Protein AF-A0A100W888-F1 (afdb_monomer_lite)

Foldseek 3Di:
DVVVVVVCVVQVWAFPDPWDWDAQFFIKTWIADPVGDIDIDGDGDRHTD

InterPro domains:
  IPR029068 Glyoxalase/Bleomycin resistance protein/Dihydroxybiphenyl dioxygenase [G3DSA:3.10.180.10] (1-45)
  IPR029068 Glyoxalase/Bleomycin resistance protein/Dihydroxybiphenyl dioxygenase [SSF54593] (2-46)

pLDDT: mean 81.52, std 7.1, range [59.69, 90.06]

Structure (mmCIF, N/CA/C/O backbone):
data_AF-A0A100W888-F1
#
_entry.id   AF-A0A100W888-F1
#
loop_
_atom_site.group_PDB
_atom_site.id
_atom_site.type_symbol
_atom_site.label_atom_id
_atom_site.label_alt_id
_atom_site.label_comp_id
_atom_site.label_asym_id
_atom_site.label_entity_id
_atom_site.label_seq_id
_atom_site.pdbx_PDB_ins_code
_atom_site.Cartn_x
_atom_site.Cartn_y
_atom_site.Cartn_z
_atom_site.occupancy
_atom_site.B_iso_or_equiv
_atom_site.auth_seq_id
_atom_site.auth_comp_id
_atom_site.auth_asym_id
_atom_site.auth_atom_id
_atom_site.pdbx_PDB_model_num
ATOM 1 N N . MET A 1 1 ? -3.640 -6.092 -6.851 1.00 59.69 1 MET A N 1
ATOM 2 C CA . MET A 1 1 ? -3.746 -4.790 -6.149 1.00 59.69 1 MET A CA 1
ATOM 3 C C . MET A 1 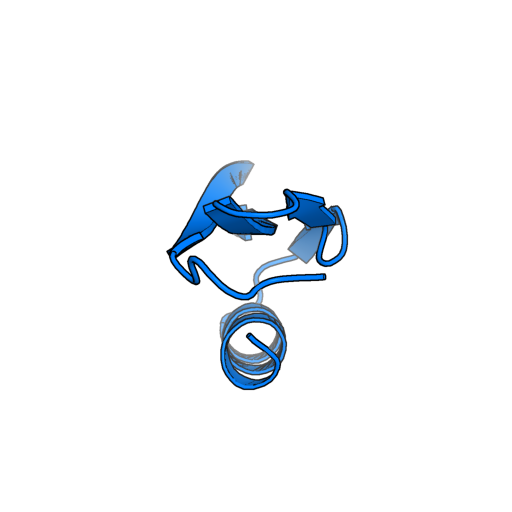1 ? -5.166 -4.260 -5.803 1.00 59.69 1 MET A C 1
ATOM 5 O O . MET A 1 1 ? -5.319 -3.654 -4.747 1.00 59.69 1 MET A O 1
ATOM 9 N N . ASP A 1 2 ? -6.227 -4.437 -6.613 1.00 64.94 2 ASP A N 1
ATOM 10 C CA . ASP A 1 2 ? -7.579 -3.890 -6.293 1.00 64.94 2 ASP A CA 1
ATOM 11 C C . ASP A 1 2 ? -8.191 -4.501 -5.018 1.00 64.94 2 ASP A C 1
ATOM 13 O O . ASP A 1 2 ? -8.696 -3.807 -4.137 1.00 64.94 2 ASP A O 1
ATOM 17 N N . ARG A 1 3 ? -7.981 -5.813 -4.846 1.00 73.81 3 ARG A N 1
ATOM 18 C CA . ARG A 1 3 ? -8.322 -6.531 -3.613 1.00 73.81 3 ARG A CA 1
ATOM 19 C C . ARG A 1 3 ? -7.597 -6.014 -2.373 1.00 73.81 3 ARG A C 1
ATOM 21 O O . ARG A 1 3 ? -8.154 -6.116 -1.290 1.00 73.81 3 ARG A O 1
ATOM 28 N N . VAL A 1 4 ? -6.386 -5.474 -2.516 1.00 72.69 4 VAL A N 1
ATOM 29 C CA . VAL A 1 4 ? -5.615 -4.956 -1.375 1.00 72.69 4 VAL A CA 1
ATOM 30 C C . VAL A 1 4 ? -6.258 -3.668 -0.871 1.00 72.69 4 VAL A C 1
ATOM 32 O O . VAL A 1 4 ? -6.516 -3.545 0.317 1.00 72.69 4 VAL A O 1
ATOM 35 N N . ALA A 1 5 ? -6.617 -2.747 -1.769 1.00 72.12 5 ALA A N 1
ATOM 36 C CA . ALA A 1 5 ? -7.302 -1.511 -1.390 1.00 72.12 5 ALA A CA 1
ATOM 37 C C . ALA A 1 5 ? -8.703 -1.762 -0.800 1.00 72.12 5 ALA A C 1
ATOM 39 O O . ALA A 1 5 ? -9.115 -1.053 0.120 1.00 72.12 5 ALA A O 1
ATOM 40 N N . ALA A 1 6 ? -9.423 -2.768 -1.310 1.00 76.06 6 ALA A N 1
ATOM 41 C CA . ALA A 1 6 ? -10.698 -3.200 -0.742 1.00 76.06 6 ALA A CA 1
ATOM 42 C C . ALA A 1 6 ? -10.517 -3.807 0.658 1.00 76.06 6 ALA A C 1
ATOM 44 O O . ALA A 1 6 ? -11.195 -3.379 1.584 1.00 76.06 6 ALA A O 1
ATOM 45 N N . ALA A 1 7 ? -9.555 -4.721 0.836 1.00 77.94 7 ALA A N 1
ATOM 46 C CA . ALA A 1 7 ? -9.269 -5.350 2.125 1.00 77.94 7 ALA A CA 1
ATOM 47 C C . ALA A 1 7 ? -8.825 -4.335 3.192 1.00 77.94 7 ALA A C 1
ATOM 49 O O . ALA A 1 7 ? -9.270 -4.420 4.329 1.00 77.94 7 ALA A O 1
ATOM 50 N N . VAL A 1 8 ? -8.009 -3.346 2.814 1.00 75.88 8 VAL A N 1
ATOM 51 C CA . VAL A 1 8 ? -7.594 -2.232 3.685 1.00 75.88 8 VAL A CA 1
ATOM 52 C C . VAL A 1 8 ? -8.812 -1.426 4.146 1.00 75.88 8 VAL A C 1
ATOM 54 O O . VAL A 1 8 ? -8.990 -1.188 5.335 1.00 75.88 8 VAL A O 1
ATOM 57 N N . ARG A 1 9 ? -9.714 -1.067 3.225 1.00 73.69 9 ARG A N 1
ATOM 58 C CA . ARG A 1 9 ? -10.957 -0.364 3.583 1.00 73.69 9 ARG A CA 1
ATOM 59 C C . ARG A 1 9 ? -11.879 -1.205 4.468 1.00 73.69 9 ARG A C 1
ATOM 61 O O . ARG A 1 9 ? -12.507 -0.657 5.368 1.00 73.69 9 ARG A O 1
ATOM 68 N N . GLU A 1 10 ? -11.970 -2.510 4.217 1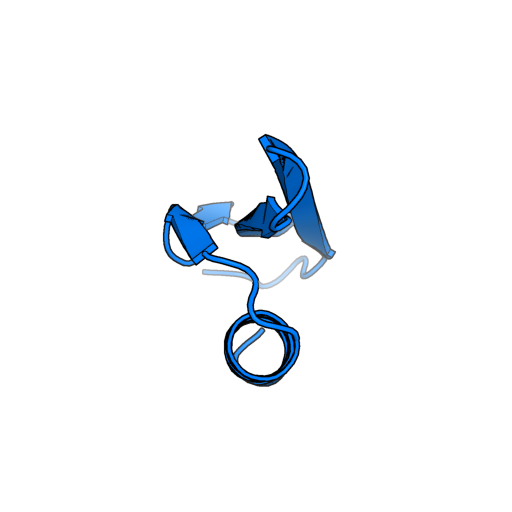.00 76.50 10 GLU A N 1
ATOM 69 C CA . GLU A 1 10 ? -12.795 -3.435 5.005 1.00 76.50 10 GLU A CA 1
ATOM 70 C C . GLU A 1 10 ? -12.234 -3.660 6.418 1.00 76.50 10 GLU A C 1
ATOM 72 O O . GLU A 1 10 ? -13.001 -3.798 7.367 1.00 76.50 10 GLU A O 1
ATOM 77 N N . ALA A 1 11 ? -10.906 -3.634 6.571 1.00 74.56 11 ALA A N 1
ATOM 78 C CA . ALA A 1 11 ? -10.219 -3.728 7.858 1.00 74.56 11 ALA A CA 1
ATOM 79 C C . ALA A 1 11 ? -10.381 -2.468 8.733 1.00 74.56 11 ALA A C 1
ATOM 81 O O . ALA A 1 11 ? -10.090 -2.505 9.927 1.00 74.56 11 ALA A O 1
ATOM 82 N N . GLY A 1 12 ? -10.885 -1.365 8.166 1.00 68.31 12 GLY A N 1
ATOM 83 C CA . GLY A 1 12 ? -10.977 -0.073 8.849 1.00 68.31 12 GLY A CA 1
ATOM 84 C C . GLY A 1 12 ? -9.675 0.731 8.814 1.00 68.31 12 GLY A C 1
ATOM 85 O O . GLY A 1 12 ? -9.580 1.767 9.473 1.00 68.31 12 GLY A O 1
ATOM 86 N N . ASP A 1 13 ? -8.693 0.286 8.029 1.00 78.88 13 ASP A N 1
ATOM 87 C CA . ASP A 1 13 ? -7.479 1.035 7.743 1.00 78.88 13 ASP A CA 1
ATOM 88 C C . ASP A 1 13 ? -7.768 2.230 6.823 1.00 78.88 13 ASP A C 1
ATOM 90 O O . ASP A 1 13 ? -8.618 2.207 5.925 1.00 78.88 13 ASP A O 1
ATOM 94 N N . THR A 1 14 ? -7.005 3.301 7.020 1.00 80.44 14 THR A N 1
ATOM 95 C CA . THR A 1 14 ? -7.080 4.510 6.197 1.00 80.44 14 THR A CA 1
ATOM 96 C C . THR A 1 14 ? -6.043 4.451 5.087 1.00 80.44 14 THR A C 1
ATOM 98 O O . THR A 1 14 ? -4.856 4.313 5.354 1.00 80.44 14 THR A O 1
ATOM 101 N N . ILE A 1 15 ? -6.450 4.618 3.829 1.00 80.31 15 ILE A N 1
ATOM 102 C CA . ILE A 1 15 ? -5.497 4.734 2.714 1.00 80.31 15 ILE A CA 1
ATOM 103 C C . ILE A 1 15 ? -4.735 6.058 2.884 1.00 80.31 15 ILE A C 1
ATOM 105 O O . ILE A 1 15 ? -5.334 7.128 2.799 1.00 80.31 15 ILE A O 1
ATOM 109 N N . LEU A 1 16 ? -3.427 5.984 3.134 1.00 83.25 16 LEU A N 1
ATOM 110 C CA . LEU A 1 16 ? -2.552 7.153 3.288 1.00 83.25 16 LEU A CA 1
ATOM 111 C C . LEU A 1 16 ? -2.011 7.620 1.937 1.00 83.25 16 LEU A C 1
ATOM 113 O O . LEU A 1 16 ? -1.872 8.815 1.694 1.00 83.25 16 LEU A O 1
ATOM 117 N N . MET A 1 17 ? -1.711 6.666 1.057 1.00 79.25 17 MET A N 1
ATOM 118 C CA . MET A 1 17 ? -1.281 6.914 -0.311 1.00 79.25 17 MET A CA 1
ATOM 119 C C . MET A 1 17 ? -1.979 5.904 -1.213 1.00 79.25 17 MET A C 1
ATOM 121 O O . MET A 1 17 ? -1.937 4.700 -0.949 1.00 79.25 17 MET A O 1
ATOM 125 N N . GLU A 1 18 ? -2.633 6.397 -2.264 1.00 76.94 18 GLU A N 1
ATOM 126 C CA . GLU A 1 18 ? -3.205 5.533 -3.295 1.00 76.94 18 GLU A CA 1
ATOM 127 C C . GLU A 1 18 ? -2.115 4.717 -4.006 1.00 76.94 18 GLU A C 1
ATOM 129 O O . GLU A 1 18 ? -0.919 4.970 -3.854 1.00 76.94 18 GLU A O 1
ATOM 134 N N . ARG A 1 19 ? -2.540 3.698 -4.762 1.00 81.81 19 ARG A N 1
ATOM 135 C CA . ARG A 1 19 ? -1.644 2.783 -5.477 1.00 81.81 19 ARG A CA 1
ATOM 136 C C . ARG A 1 19 ? -0.602 3.563 -6.282 1.00 81.81 19 ARG A C 1
ATOM 138 O O . ARG A 1 19 ? -0.953 4.307 -7.193 1.00 81.81 19 ARG A O 1
ATOM 145 N N . PHE A 1 20 ? 0.665 3.302 -5.997 1.00 86.62 20 PHE A N 1
ATOM 146 C CA . PHE A 1 20 ? 1.802 3.797 -6.750 1.00 86.62 20 PHE A CA 1
ATOM 147 C C . PHE A 1 20 ? 2.425 2.650 -7.547 1.00 86.62 20 PHE A C 1
ATOM 149 O O . PHE A 1 20 ? 2.788 1.624 -6.972 1.00 86.62 20 PHE A O 1
ATOM 156 N N . THR A 1 21 ? 2.537 2.803 -8.864 1.00 87.62 21 THR A N 1
ATOM 157 C CA . THR A 1 21 ? 3.226 1.827 -9.716 1.00 87.62 21 THR A CA 1
ATOM 158 C C . THR A 1 21 ? 4.702 2.189 -9.819 1.00 87.62 21 THR A C 1
ATOM 160 O O . THR A 1 21 ? 5.0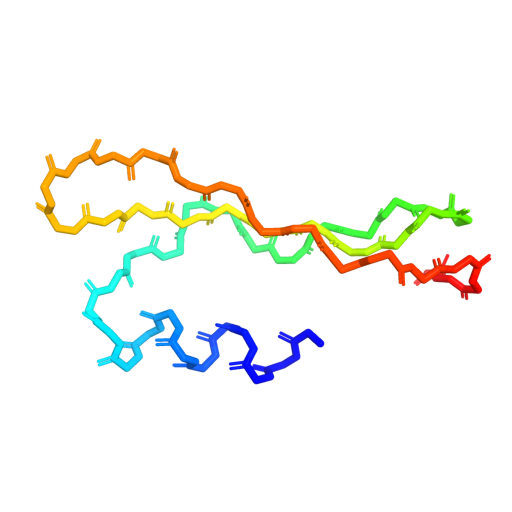53 3.318 -10.155 1.00 87.62 21 THR A O 1
ATOM 163 N N . ILE A 1 22 ? 5.565 1.222 -9.525 1.00 88.12 22 ILE A N 1
ATOM 164 C CA . ILE A 1 22 ? 7.003 1.293 -9.756 1.00 88.12 22 ILE A CA 1
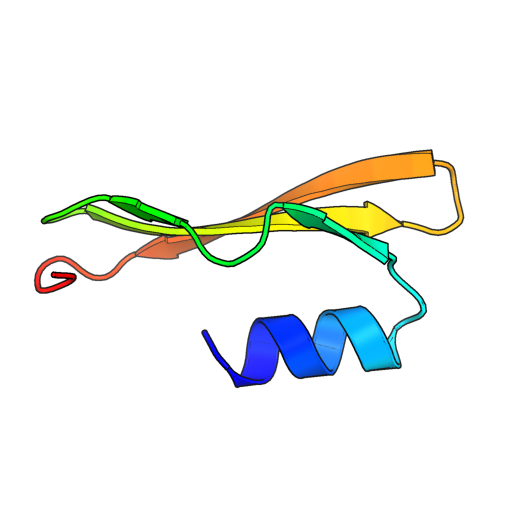ATOM 165 C C . ILE A 1 22 ? 7.283 0.424 -10.980 1.00 88.12 22 ILE A C 1
ATOM 167 O O . ILE A 1 22 ? 7.262 -0.805 -10.882 1.00 88.12 22 ILE A O 1
ATOM 171 N N . ALA A 1 23 ? 7.524 1.070 -12.121 1.00 88.81 23 ALA A N 1
ATOM 172 C CA . ALA A 1 23 ? 7.707 0.384 -13.395 1.00 88.81 23 ALA A CA 1
ATOM 173 C C . ALA A 1 23 ? 8.805 -0.691 -13.312 1.00 88.81 23 ALA A C 1
ATOM 175 O O . ALA A 1 23 ? 9.906 -0.425 -12.818 1.00 88.81 23 ALA A O 1
ATOM 176 N N . GLY A 1 24 ? 8.487 -1.908 -13.760 1.00 88.88 24 GLY A N 1
ATOM 177 C CA . GLY A 1 24 ? 9.386 -3.067 -13.715 1.00 88.88 24 GLY A CA 1
ATOM 178 C C . GLY A 1 24 ? 9.654 -3.653 -12.319 1.00 88.88 24 GLY A C 1
ATOM 179 O O . GLY A 1 24 ? 10.498 -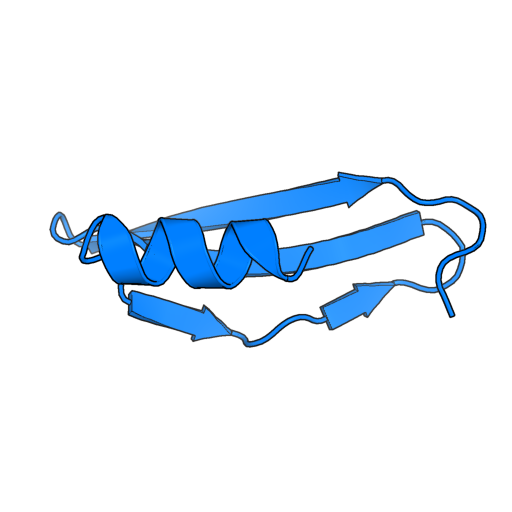4.539 -12.180 1.00 88.88 24 GLY A O 1
ATOM 180 N N . VAL A 1 25 ? 8.973 -3.169 -11.274 1.00 90.06 25 VAL A N 1
ATOM 181 C CA . VAL A 1 25 ? 9.081 -3.694 -9.900 1.00 90.06 25 VAL A CA 1
ATOM 182 C C . VAL A 1 25 ? 7.732 -4.190 -9.399 1.00 90.06 25 VAL A C 1
ATOM 184 O O . VAL A 1 25 ? 7.660 -5.281 -8.832 1.00 90.06 25 VAL A O 1
ATOM 187 N N . GLY A 1 26 ? 6.680 -3.386 -9.561 1.00 89.81 26 GLY A N 1
ATOM 188 C CA . GLY A 1 26 ? 5.338 -3.743 -9.125 1.00 89.81 26 GLY A CA 1
ATOM 189 C C . GLY A 1 26 ? 4.521 -2.559 -8.628 1.00 89.81 26 GLY A C 1
ATOM 190 O O . GLY A 1 26 ? 4.747 -1.406 -8.992 1.00 89.81 26 GLY A O 1
ATOM 191 N N . HIS A 1 27 ? 3.574 -2.838 -7.743 1.00 89.25 27 HIS A N 1
ATOM 192 C CA . HIS A 1 27 ? 2.691 -1.838 -7.164 1.00 89.25 27 HIS A CA 1
ATOM 193 C C . HIS A 1 27 ? 2.915 -1.718 -5.653 1.00 89.25 27 HIS A C 1
ATOM 195 O O . HIS A 1 27 ? 3.079 -2.707 -4.940 1.00 89.25 27 HIS A O 1
ATOM 201 N N . LEU A 1 28 ? 2.860 -0.492 -5.145 1.00 89.12 28 LEU A N 1
ATOM 202 C CA . LEU A 1 28 ? 2.988 -0.150 -3.733 1.00 89.12 28 LEU A CA 1
ATOM 203 C C . LEU A 1 28 ? 1.738 0.601 -3.270 1.00 89.12 28 LEU A C 1
ATOM 205 O O . LEU A 1 28 ? 1.198 1.431 -3.996 1.00 89.12 28 LEU A O 1
ATOM 209 N N . ILE A 1 29 ? 1.274 0.330 -2.057 1.00 88.56 29 ILE A N 1
ATOM 210 C CA . ILE A 1 29 ? 0.213 1.105 -1.408 1.00 88.56 29 ILE A CA 1
ATOM 211 C C . ILE A 1 29 ? 0.576 1.343 0.053 1.00 88.56 29 ILE A C 1
ATOM 213 O O . ILE A 1 29 ? 1.118 0.449 0.703 1.00 88.56 29 ILE A O 1
ATOM 217 N N . PHE A 1 30 ? 0.262 2.535 0.564 1.00 87.25 30 PHE A N 1
ATOM 218 C CA . PHE A 1 30 ? 0.398 2.839 1.985 1.00 87.25 30 PHE A CA 1
ATOM 219 C C . PHE A 1 30 ? -0.959 3.044 2.627 1.00 87.25 30 PHE A C 1
ATOM 221 O O . PHE A 1 30 ? -1.807 3.790 2.131 1.00 87.25 30 PHE A O 1
ATOM 228 N N . PHE A 1 31 ? -1.127 2.425 3.782 1.00 86.44 31 PHE A N 1
ATOM 229 C CA . PHE A 1 31 ? -2.308 2.566 4.603 1.00 86.44 31 PHE A CA 1
ATOM 230 C C . PHE A 1 31 ? -1.935 2.643 6.078 1.00 86.44 31 PHE A C 1
ATOM 232 O O . PHE A 1 31 ? -0.846 2.250 6.488 1.00 86.44 31 PHE A O 1
ATOM 239 N N . GLY A 1 32 ? -2.811 3.273 6.843 1.00 87.00 32 GLY A N 1
ATOM 240 C CA . GLY A 1 32 ? -2.667 3.514 8.260 1.00 87.00 32 GLY A CA 1
ATOM 241 C C . GLY A 1 32 ? -3.657 2.662 9.030 1.00 87.00 32 GLY A C 1
ATOM 242 O O . GLY A 1 32 ? -4.864 2.811 8.826 1.00 87.00 32 GLY A O 1
ATOM 243 N N . ASP A 1 33 ? -3.139 1.849 9.940 1.00 83.50 33 ASP A N 1
ATOM 244 C CA . ASP A 1 33 ? -3.950 1.073 10.873 1.00 83.50 33 ASP A CA 1
ATOM 245 C C . ASP A 1 33 ? -4.591 2.003 11.912 1.00 83.50 33 ASP A C 1
ATOM 247 O O . ASP A 1 33 ? -3.998 3.036 12.255 1.00 83.50 33 ASP A O 1
ATOM 251 N N . PRO A 1 34 ? -5.787 1.676 12.436 1.00 77.62 34 PRO A N 1
ATOM 252 C CA . PRO A 1 34 ? -6.447 2.456 13.480 1.00 77.62 34 PRO A CA 1
ATOM 253 C C . PRO A 1 34 ? -5.573 2.761 14.712 1.00 77.62 34 PRO A C 1
ATOM 255 O O . PRO A 1 34 ? -5.831 3.740 15.411 1.00 77.62 34 PRO A O 1
ATOM 258 N N . ALA A 1 35 ? -4.530 1.971 1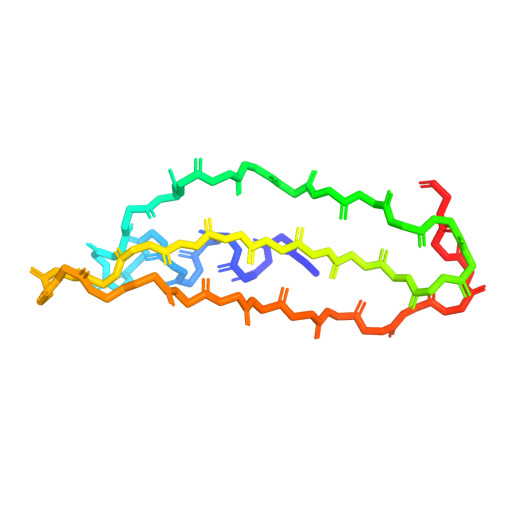4.985 1.00 82.75 35 ALA A N 1
ATOM 259 C CA . ALA A 1 35 ? -3.542 2.228 16.033 1.00 82.75 35 ALA A CA 1
ATOM 260 C C . ALA A 1 35 ? -2.497 3.307 15.669 1.00 82.75 35 ALA A C 1
ATOM 262 O O . ALA A 1 35 ? -1.616 3.603 16.476 1.00 82.75 35 ALA A O 1
ATOM 263 N N . GLY A 1 36 ? -2.580 3.907 14.477 1.00 81.25 36 GLY A N 1
ATOM 264 C CA . GLY A 1 36 ? -1.698 4.976 14.001 1.00 81.25 36 GLY A CA 1
ATOM 265 C C . GLY A 1 36 ? -0.419 4.492 13.313 1.00 81.25 36 GLY A C 1
ATOM 266 O O . GLY A 1 36 ? 0.499 5.286 13.107 1.00 81.25 36 GLY A O 1
ATOM 267 N N . ASN A 1 37 ? -0.334 3.207 12.958 1.00 84.56 37 ASN A N 1
ATOM 268 C CA . ASN A 1 37 ? 0.839 2.642 12.290 1.00 84.56 37 ASN A CA 1
ATOM 269 C C . ASN A 1 37 ? 0.728 2.793 10.774 1.00 84.56 37 ASN A C 1
ATOM 271 O O . ASN A 1 37 ? -0.270 2.382 10.191 1.00 84.56 37 ASN A O 1
ATOM 275 N N . ALA A 1 38 ? 1.772 3.311 10.125 1.00 85.62 38 ALA A N 1
ATOM 276 C CA . ALA A 1 38 ? 1.860 3.319 8.668 1.00 85.62 38 ALA A CA 1
ATOM 277 C C . ALA A 1 38 ? 2.403 1.975 8.161 1.00 85.62 38 ALA A C 1
ATOM 279 O O . ALA A 1 38 ? 3.524 1.585 8.492 1.00 85.62 38 ALA A O 1
ATOM 280 N N . ILE A 1 39 ? 1.620 1.287 7.336 1.00 86.69 39 ILE A N 1
ATOM 281 C CA . ILE A 1 39 ? 1.949 0.001 6.728 1.00 86.69 39 ILE A CA 1
ATOM 282 C C . ILE A 1 39 ? 2.031 0.176 5.210 1.00 86.69 39 ILE A C 1
ATOM 284 O O . ILE A 1 39 ? 1.160 0.780 4.583 1.00 86.69 39 ILE A O 1
ATOM 288 N N . GLY A 1 40 ? 3.103 -0.351 4.616 1.00 86.38 40 GLY A N 1
ATOM 289 C CA . GLY A 1 40 ? 3.278 -0.427 3.169 1.00 86.38 40 GLY A CA 1
ATOM 290 C C . GLY A 1 40 ? 3.070 -1.856 2.676 1.00 86.38 40 GLY A C 1
ATOM 291 O O . GLY A 1 40 ? 3.747 -2.767 3.149 1.00 86.38 40 GLY A O 1
ATOM 292 N N . ALA A 1 41 ? 2.171 -2.054 1.713 1.00 85.50 41 ALA A N 1
ATOM 293 C CA . ALA A 1 41 ? 2.020 -3.327 1.013 1.00 85.50 41 ALA A CA 1
ATOM 294 C C . ALA A 1 41 ? 2.596 -3.222 -0.400 1.00 85.50 41 ALA A C 1
ATOM 296 O O . ALA A 1 41 ? 2.189 -2.362 -1.183 1.00 85.50 41 ALA A O 1
ATOM 297 N N . MET A 1 42 ? 3.536 -4.115 -0.710 1.00 88.12 42 MET A N 1
ATOM 298 C CA . MET A 1 42 ? 4.188 -4.213 -2.012 1.00 88.12 42 MET A CA 1
ATOM 299 C C . MET A 1 42 ? 3.746 -5.497 -2.709 1.00 88.12 42 MET A C 1
ATOM 301 O O . MET A 1 42 ? 3.919 -6.596 -2.185 1.00 88.12 42 MET A O 1
ATOM 305 N N . GLU A 1 43 ? 3.174 -5.340 -3.893 1.00 87.56 43 GLU A N 1
ATOM 306 C CA . GLU A 1 43 ? 2.872 -6.420 -4.822 1.00 87.56 43 GLU A CA 1
ATOM 307 C C . GLU A 1 43 ? 3.950 -6.378 -5.900 1.00 87.56 43 GLU A C 1
ATOM 309 O O . GLU A 1 43 ? 3.999 -5.429 -6.678 1.00 87.56 43 GLU A O 1
ATOM 314 N N . TYR A 1 44 ? 4.851 -7.361 -5.905 1.00 88.19 44 TYR A N 1
ATOM 315 C CA . TYR A 1 44 ? 5.886 -7.443 -6.930 1.00 88.19 44 TYR A CA 1
ATOM 316 C C . TYR A 1 44 ? 5.279 -7.936 -8.236 1.00 88.19 44 TYR A C 1
ATOM 318 O O . TYR A 1 44 ? 4.702 -9.022 -8.283 1.00 88.19 44 TYR A O 1
ATOM 326 N N . ASP A 1 45 ? 5.459 -7.143 -9.280 1.00 84.88 45 ASP A N 1
ATOM 327 C CA . ASP A 1 45 ? 5.042 -7.453 -10.633 1.00 84.88 45 ASP A CA 1
ATOM 328 C C . ASP A 1 45 ? 6.077 -6.854 -11.591 1.00 84.88 45 ASP A C 1
ATOM 330 O O . ASP A 1 45 ? 6.246 -5.639 -11.695 1.00 84.88 45 ASP A O 1
ATOM 334 N N . ALA A 1 46 ? 6.857 -7.732 -12.220 1.00 83.25 46 ALA A N 1
ATOM 335 C CA . ALA A 1 46 ? 7.971 -7.332 -13.076 1.00 83.25 46 ALA A CA 1
ATOM 336 C C . ALA A 1 46 ? 7.513 -6.742 -14.424 1.00 83.25 46 ALA A C 1
ATOM 338 O O . ALA A 1 46 ? 8.348 -6.224 -15.160 1.00 83.25 46 ALA A O 1
ATOM 339 N N . ASP A 1 47 ? 6.217 -6.829 -14.729 1.00 85.75 47 ASP A N 1
ATOM 340 C CA . ASP A 1 47 ? 5.565 -6.300 -15.930 1.00 85.75 47 ASP A CA 1
ATOM 341 C C . ASP A 1 47 ? 4.699 -5.070 -15.595 1.00 85.75 47 ASP A C 1
ATOM 343 O O . ASP A 1 47 ? 3.896 -4.625 -16.407 1.00 85.75 47 ASP A O 1
ATOM 347 N N . ALA A 1 48 ? 4.831 -4.518 -14.383 1.00 80.69 48 ALA A N 1
ATOM 348 C CA . ALA A 1 48 ? 4.018 -3.394 -13.949 1.00 80.69 48 ALA A CA 1
ATOM 349 C C . ALA A 1 48 ? 4.385 -2.121 -14.717 1.00 80.69 48 ALA A C 1
ATOM 351 O O . ALA A 1 48 ? 5.555 -1.725 -14.732 1.00 80.69 48 ALA A O 1
ATOM 352 N N . GLU A 1 49 ? 3.363 -1.462 -15.272 1.00 67.69 49 GLU A N 1
ATOM 353 C CA . GLU A 1 49 ? 3.452 -0.266 -16.127 1.00 67.69 49 GLU A CA 1
ATOM 354 C C . GLU A 1 49 ? 2.539 0.864 -15.614 1.00 67.69 49 GLU A C 1
ATOM 356 O O . GLU A 1 49 ? 1.420 0.574 -15.115 1.00 67.69 49 GLU A O 1
#

Organism: Mycolicibacterium canariasense (NCBI:txid228230)

Sequence (49 aa):
MDRVAAAVREAGDTILMERFTIAGVGHLIFFGDPAGNAIGAMEYDADAE

Radius of gyration: 11.03 Å; chains: 1; bounding box: 22×15×32 Å

Secondary structure (DSSP, 8-state):
-HHHHHHHHHHT-EEEEEEEEETTTEEEEEEE-TTS-EEEEEEE-TT--